Protein AF-A0A8R1IE88-F1 (afdb_monomer_lite)

Organism: Caenorhabditis japonica (NCBI:txid281687)

pLDDT: mean 82.74, std 20.55, range [32.09, 97.75]

InterPro domains:
  IPR036397 Ribonuclease H superfamily [G3DSA:3.30.420.10] (13-69)

Radius of gyration: 15.83 Å; chains: 1; bounding box: 30×22×48 Å

Foldseek 3Di:
DDPPPLVVCVPDDDLCVVLVVDDAPDPVSSVVVSVVVVVVDDVVVVVVVVVCVVVVVVVCVVVVNDDDD

Structure (mmCIF, N/CA/C/O backbone):
data_AF-A0A8R1IE88-F1
#
_entry.id   AF-A0A8R1IE88-F1
#
loop_
_atom_site.group_PDB
_atom_site.id
_atom_site.type_symbol
_atom_site.label_atom_id
_atom_site.label_alt_id
_atom_site.label_comp_id
_atom_site.label_asym_id
_atom_site.label_entity_id
_atom_site.label_seq_id
_atom_site.pdbx_PDB_ins_code
_atom_site.Cartn_x
_atom_site.Cartn_y
_atom_site.Cartn_z
_atom_site.occupancy
_atom_site.B_iso_or_equiv
_atom_site.auth_seq_id
_atom_site.auth_comp_id
_atom_site.auth_asym_id
_atom_site.auth_atom_id
_atom_site.pdbx_PDB_model_num
ATOM 1 N N . MET A 1 1 ? -14.007 -7.054 -27.206 1.00 35.53 1 MET A N 1
ATOM 2 C CA . MET A 1 1 ? -14.366 -6.768 -25.799 1.00 35.53 1 MET A CA 1
ATOM 3 C C . MET A 1 1 ? -13.080 -6.482 -25.037 1.00 35.53 1 MET A C 1
ATOM 5 O O . MET A 1 1 ? -12.507 -7.380 -24.441 1.00 35.53 1 MET A O 1
ATOM 9 N N . VAL A 1 2 ? -12.562 -5.257 -25.148 1.00 39.84 2 VAL A N 1
ATOM 10 C CA . VAL A 1 2 ? -11.367 -4.830 -24.407 1.00 39.84 2 VAL A CA 1
ATOM 11 C C . VAL A 1 2 ? -11.885 -4.188 -23.131 1.00 39.84 2 VAL A C 1
ATOM 13 O O . VAL A 1 2 ? -12.274 -3.024 -23.135 1.00 39.84 2 VAL A O 1
ATOM 16 N N . GLN A 1 3 ? -12.009 -4.974 -22.062 1.00 32.09 3 GLN A N 1
ATOM 17 C CA . GLN A 1 3 ? -12.210 -4.381 -20.747 1.00 32.09 3 GLN A CA 1
ATOM 18 C C . GLN A 1 3 ? -10.950 -3.577 -20.432 1.00 32.09 3 GLN A C 1
ATOM 20 O O . GLN A 1 3 ? -9.850 -4.126 -20.375 1.00 32.09 3 GLN A O 1
ATOM 25 N N . SER A 1 4 ? -11.135 -2.262 -20.338 1.00 38.59 4 SER A N 1
ATOM 26 C CA . SER A 1 4 ? -10.108 -1.288 -19.996 1.00 38.59 4 SER A CA 1
ATOM 27 C C . SER A 1 4 ? -9.326 -1.774 -18.779 1.00 38.59 4 SER A C 1
ATOM 29 O O . SER A 1 4 ? -9.907 -2.085 -17.741 1.00 38.59 4 SER A O 1
ATOM 31 N N . GLN A 1 5 ? -8.003 -1.844 -18.912 1.00 39.03 5 GLN A N 1
ATOM 32 C CA . GLN A 1 5 ? -7.071 -2.261 -17.861 1.00 39.03 5 GLN A CA 1
ATOM 33 C C . GLN A 1 5 ? -7.236 -1.419 -16.577 1.00 39.03 5 GLN A C 1
ATOM 35 O O . GLN A 1 5 ? -6.964 -1.901 -15.482 1.00 39.03 5 GLN A O 1
ATOM 40 N N . SER A 1 6 ? -7.791 -0.209 -16.719 1.00 37.50 6 SER A N 1
ATOM 41 C CA . SER A 1 6 ? -8.182 0.703 -15.640 1.00 37.50 6 SER A CA 1
ATOM 42 C C . SER A 1 6 ? -9.273 0.138 -14.711 1.00 37.50 6 SER A C 1
ATOM 44 O O . SER A 1 6 ? -9.245 0.400 -13.514 1.00 37.50 6 SER A O 1
ATOM 46 N N . ALA A 1 7 ? -10.178 -0.720 -15.200 1.00 33.66 7 ALA A N 1
ATOM 47 C CA . ALA A 1 7 ? -11.274 -1.267 -14.390 1.00 33.66 7 ALA A CA 1
ATOM 48 C C . ALA A 1 7 ? -10.842 -2.378 -13.410 1.00 33.66 7 ALA A C 1
ATOM 50 O O . ALA A 1 7 ? -11.572 -2.680 -12.470 1.00 33.66 7 ALA A O 1
ATOM 51 N N . ARG A 1 8 ? -9.659 -2.986 -13.594 1.00 36.69 8 ARG A N 1
ATOM 52 C CA . ARG A 1 8 ? -9.192 -4.108 -12.753 1.00 36.69 8 ARG A CA 1
ATOM 53 C C . ARG A 1 8 ? -8.588 -3.673 -11.417 1.00 36.69 8 ARG A C 1
ATOM 55 O O . ARG A 1 8 ? -8.668 -4.418 -10.447 1.00 36.69 8 ARG A O 1
ATOM 62 N N . ILE A 1 9 ? -8.045 -2.459 -11.344 1.00 47.38 9 ILE A N 1
ATOM 63 C CA . ILE A 1 9 ? -7.381 -1.936 -10.136 1.00 47.38 9 ILE A CA 1
ATOM 64 C C . ILE A 1 9 ? -8.403 -1.676 -9.014 1.00 47.38 9 ILE A C 1
ATOM 66 O O . ILE A 1 9 ? -8.086 -1.781 -7.834 1.00 47.38 9 ILE A O 1
ATOM 70 N N . HIS A 1 10 ? -9.660 -1.406 -9.374 1.00 48.28 10 HIS A N 1
ATOM 71 C CA . HIS A 1 10 ? -10.731 -1.162 -8.407 1.00 48.28 10 HIS A CA 1
ATOM 72 C C . HIS A 1 10 ? -11.304 -2.440 -7.769 1.00 48.28 10 HIS A C 1
ATOM 74 O O . HIS A 1 10 ? -12.005 -2.328 -6.765 1.00 48.28 10 HIS A O 1
ATOM 80 N N . GLN A 1 11 ? -11.042 -3.634 -8.325 1.00 44.62 11 GLN A N 1
ATOM 81 C CA . GLN A 1 11 ? -11.736 -4.870 -7.929 1.00 44.62 11 GLN A CA 1
ATOM 82 C C . GLN A 1 11 ? -10.833 -6.008 -7.425 1.00 44.62 11 GLN A C 1
ATOM 84 O O . GLN A 1 11 ? -11.321 -6.849 -6.674 1.00 44.62 11 GLN A O 1
ATOM 89 N N . GLU A 1 12 ? -9.537 -6.047 -7.758 1.00 46.47 12 GLU A N 1
ATOM 90 C CA . GLU A 1 12 ? -8.688 -7.208 -7.446 1.00 46.47 12 GLU A CA 1
ATOM 91 C C . GLU A 1 12 ? -7.285 -6.803 -6.949 1.00 46.47 12 GLU A C 1
ATOM 93 O O . GLU A 1 12 ? -6.357 -6.613 -7.728 1.00 46.47 12 GLU A O 1
ATOM 98 N N . GLY A 1 13 ? -7.119 -6.723 -5.623 1.00 57.56 13 GLY A N 1
ATOM 99 C CA . GLY A 1 13 ? -5.811 -6.758 -4.954 1.00 57.56 13 GLY A CA 1
ATOM 100 C C . GLY A 1 13 ? -5.094 -5.410 -4.798 1.00 57.56 13 GLY A C 1
ATOM 101 O O . GLY A 1 13 ? -4.897 -4.664 -5.749 1.00 57.56 13 GLY A O 1
ATOM 102 N N . GLY A 1 14 ? -4.638 -5.104 -3.577 1.00 78.81 14 GLY A N 1
ATOM 103 C CA . GLY A 1 14 ? -3.776 -3.938 -3.334 1.00 78.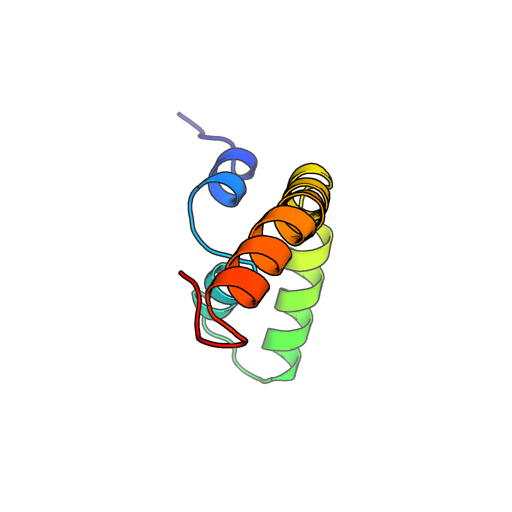81 14 GLY A CA 1
ATOM 104 C C . GLY A 1 14 ? -2.457 -4.016 -4.118 1.00 78.81 14 GLY A C 1
ATOM 105 O O . GLY A 1 14 ? -2.062 -5.093 -4.557 1.00 78.81 14 GLY A O 1
ATOM 106 N N . LEU A 1 15 ? -1.739 -2.893 -4.248 1.00 87.06 15 LEU A N 1
ATOM 107 C CA . LEU A 1 15 ? -0.483 -2.756 -5.016 1.00 87.06 15 LEU A CA 1
ATOM 108 C C . LEU A 1 15 ? 0.479 -3.954 -4.884 1.00 87.06 15 LEU A C 1
ATOM 110 O O . LEU A 1 15 ? 0.985 -4.468 -5.878 1.00 87.06 15 LEU A O 1
ATOM 114 N N . ALA A 1 16 ? 0.699 -4.433 -3.656 1.00 85.19 16 ALA A N 1
ATOM 115 C CA . ALA A 1 16 ? 1.572 -5.575 -3.392 1.00 85.19 16 ALA A CA 1
ATOM 116 C C . ALA A 1 16 ? 1.080 -6.876 -4.054 1.00 85.19 16 ALA A C 1
ATOM 118 O O . ALA A 1 16 ? 1.889 -7.648 -4.553 1.00 85.19 16 ALA A O 1
ATOM 119 N N . CYS A 1 17 ? -0.232 -7.113 -4.098 1.00 86.62 17 CYS A N 1
ATOM 120 C CA . CYS A 1 17 ? -0.818 -8.274 -4.765 1.00 86.62 17 CYS A CA 1
ATOM 121 C C . CYS A 1 17 ? -0.553 -8.229 -6.276 1.00 86.62 17 CYS A C 1
ATOM 123 O O . CYS A 1 17 ? -0.082 -9.212 -6.843 1.00 86.62 17 CYS A O 1
ATOM 125 N N . ILE A 1 18 ? -0.757 -7.066 -6.903 1.00 87.19 18 ILE A N 1
ATOM 126 C CA . ILE A 1 18 ? -0.532 -6.863 -8.342 1.00 87.19 18 ILE A CA 1
ATOM 127 C C . ILE A 1 18 ? 0.942 -7.075 -8.702 1.00 87.19 18 ILE A C 1
ATOM 129 O O . ILE A 1 18 ? 1.262 -7.748 -9.685 1.00 87.19 18 ILE A O 1
ATOM 133 N N . VAL A 1 19 ? 1.847 -6.511 -7.903 1.00 92.06 19 VAL A N 1
ATOM 134 C CA . VAL A 1 19 ? 3.288 -6.581 -8.155 1.00 92.06 19 VAL A CA 1
ATOM 135 C C . VAL A 1 19 ? 3.819 -7.994 -7.908 1.00 92.06 19 VAL A C 1
ATOM 137 O O . VAL A 1 19 ? 4.547 -8.518 -8.748 1.00 92.06 19 VAL A O 1
ATOM 140 N N . CYS A 1 20 ? 3.426 -8.648 -6.811 1.00 88.88 20 CYS A N 1
ATOM 141 C CA . CYS A 1 20 ? 3.893 -9.996 -6.466 1.00 88.88 20 CYS A CA 1
ATOM 142 C C . CYS A 1 20 ? 3.256 -11.113 -7.309 1.00 88.88 20 CYS A C 1
ATOM 144 O O . CYS A 1 20 ? 3.772 -12.227 -7.314 1.00 88.88 20 CYS A O 1
ATOM 146 N N . ALA A 1 21 ? 2.172 -10.839 -8.043 1.00 90.94 21 ALA A N 1
ATOM 147 C CA . ALA A 1 21 ? 1.608 -11.779 -9.014 1.00 90.94 21 ALA A CA 1
ATOM 148 C C . ALA A 1 21 ? 2.511 -11.986 -10.248 1.00 90.94 21 ALA A C 1
ATOM 150 O O . ALA A 1 21 ? 2.303 -12.926 -11.016 1.00 90.94 21 ALA A O 1
ATOM 151 N N . ARG A 1 22 ? 3.512 -11.117 -10.454 1.00 88.94 22 ARG A N 1
ATOM 152 C CA . ARG A 1 22 ? 4.496 -11.221 -11.538 1.00 88.94 22 ARG A CA 1
ATOM 153 C C . ARG A 1 22 ? 5.814 -11.789 -10.989 1.00 88.94 22 ARG A C 1
ATOM 155 O O . ARG A 1 22 ? 6.224 -11.398 -9.898 1.00 88.94 22 ARG A O 1
ATOM 162 N N . PRO A 1 23 ? 6.499 -12.689 -11.715 1.00 92.25 23 PRO A N 1
ATOM 163 C CA . PRO A 1 23 ? 7.829 -13.138 -11.323 1.00 92.25 23 PRO A CA 1
ATOM 164 C C . PRO A 1 23 ? 8.854 -12.011 -11.507 1.00 92.25 23 PRO A C 1
ATOM 166 O O . PRO A 1 23 ? 8.847 -11.316 -12.523 1.00 92.25 23 PRO A O 1
ATOM 169 N N . HIS A 1 24 ? 9.765 -11.871 -10.545 1.00 96.00 24 HIS A N 1
ATOM 170 C CA . HIS A 1 24 ? 10.842 -10.876 -10.552 1.00 96.00 24 HIS A CA 1
ATOM 171 C C . HIS A 1 24 ? 12.191 -11.583 -10.503 1.00 96.00 24 HIS A C 1
ATOM 173 O O . HIS A 1 24 ? 12.399 -12.462 -9.669 1.00 96.00 24 HIS A O 1
ATOM 179 N N . SER A 1 25 ? 13.119 -11.206 -11.381 1.00 96.00 25 SER A N 1
ATOM 180 C CA . SER A 1 25 ? 14.453 -11.822 -11.455 1.00 96.00 25 SER A CA 1
ATOM 181 C C . SER A 1 25 ? 15.404 -11.336 -10.358 1.00 96.00 25 SER A C 1
ATOM 183 O O . SER A 1 25 ? 16.431 -11.957 -10.103 1.00 96.00 25 SER A O 1
ATOM 185 N N . SER A 1 26 ? 15.094 -10.200 -9.735 1.00 97.38 26 SER A N 1
ATOM 186 C CA . SER A 1 26 ? 15.869 -9.603 -8.648 1.00 97.38 26 SER A CA 1
ATOM 187 C C . SER A 1 26 ? 15.016 -8.665 -7.794 1.00 97.38 26 SER A C 1
ATOM 189 O O . SER A 1 26 ? 13.956 -8.192 -8.215 1.00 97.38 26 SER A O 1
ATOM 191 N N . VAL A 1 27 ? 15.521 -8.320 -6.610 1.00 95.94 27 VAL A N 1
ATOM 192 C CA . VAL A 1 27 ? 14.907 -7.301 -5.744 1.00 95.94 27 VAL A CA 1
ATOM 193 C C . VAL A 1 27 ? 14.822 -5.942 -6.448 1.00 95.94 27 VAL A C 1
ATOM 195 O O . VAL A 1 27 ? 13.843 -5.223 -6.270 1.00 95.94 27 VAL A O 1
ATOM 198 N N . ASP A 1 28 ? 15.800 -5.593 -7.283 1.00 97.44 28 ASP A N 1
ATOM 199 C CA . ASP A 1 28 ? 15.776 -4.324 -8.016 1.00 97.44 28 ASP A CA 1
ATOM 200 C C . ASP A 1 28 ? 14.703 -4.313 -9.108 1.00 97.44 28 ASP A C 1
ATOM 202 O O . ASP A 1 28 ? 14.016 -3.306 -9.274 1.00 97.44 28 ASP A O 1
ATOM 206 N N . SER A 1 29 ? 14.483 -5.445 -9.794 1.00 96.25 29 SER A N 1
ATOM 207 C CA . SER A 1 29 ? 13.363 -5.572 -10.737 1.00 96.25 29 SER A CA 1
ATOM 208 C C . SER A 1 29 ? 12.008 -5.453 -10.032 1.00 96.25 29 SER A C 1
ATOM 210 O O . SER A 1 29 ? 11.137 -4.730 -10.511 1.00 96.25 29 SER A O 1
ATOM 212 N N . LEU A 1 30 ? 11.881 -6.037 -8.834 1.00 95.69 30 LEU A N 1
ATOM 213 C CA . LEU A 1 30 ? 10.691 -5.909 -7.995 1.00 95.69 30 LEU A CA 1
ATOM 214 C C . LEU A 1 30 ? 10.433 -4.452 -7.593 1.00 95.69 30 LEU A C 1
ATOM 216 O O . LEU A 1 30 ? 9.319 -3.958 -7.755 1.00 95.69 30 LEU A O 1
ATOM 220 N N . LYS A 1 31 ? 11.456 -3.747 -7.093 1.00 95.50 31 LYS A N 1
ATOM 221 C CA . LYS A 1 31 ? 11.349 -2.326 -6.721 1.00 95.50 31 LYS A CA 1
ATOM 222 C C . LYS A 1 31 ? 10.943 -1.469 -7.914 1.00 95.50 31 LYS A C 1
ATOM 224 O O . LYS A 1 31 ? 10.073 -0.617 -7.776 1.00 95.50 31 LYS A O 1
ATOM 229 N N . LYS A 1 32 ? 11.548 -1.707 -9.081 1.00 95.88 32 LYS A N 1
ATOM 230 C CA . LYS A 1 32 ? 11.209 -0.988 -10.311 1.00 95.88 32 LYS A CA 1
ATOM 231 C C . LYS A 1 32 ? 9.732 -1.168 -10.663 1.00 95.88 32 LYS A C 1
ATOM 233 O O . LYS A 1 32 ? 9.035 -0.177 -10.845 1.00 95.88 32 LYS A O 1
ATOM 238 N N . THR A 1 33 ? 9.239 -2.406 -10.690 1.00 95.25 33 THR A N 1
ATOM 239 C CA . THR A 1 33 ? 7.821 -2.670 -10.972 1.00 95.25 33 THR A CA 1
ATOM 240 C C . THR A 1 33 ? 6.898 -2.087 -9.901 1.00 95.25 33 THR A C 1
ATOM 242 O O . THR A 1 33 ? 5.815 -1.621 -10.234 1.00 95.25 33 THR A O 1
ATOM 245 N N . LEU A 1 34 ? 7.316 -2.057 -8.632 1.00 94.88 34 LEU A N 1
ATOM 246 C CA . LEU A 1 34 ? 6.547 -1.412 -7.567 1.00 94.88 34 LEU A CA 1
ATOM 247 C C . LEU A 1 34 ? 6.334 0.081 -7.845 1.00 94.88 34 LEU A C 1
ATOM 249 O O . LEU A 1 34 ? 5.206 0.549 -7.734 1.00 94.88 34 LEU A O 1
ATOM 253 N N . PHE A 1 35 ? 7.388 0.809 -8.227 1.00 95.19 35 PHE A N 1
ATOM 254 C CA . PHE A 1 35 ? 7.277 2.228 -8.577 1.00 95.19 35 PHE A CA 1
ATOM 255 C C . PHE A 1 35 ? 6.416 2.443 -9.826 1.00 95.19 35 PHE A C 1
ATOM 257 O O . PHE A 1 35 ? 5.530 3.287 -9.819 1.00 95.19 35 PHE A O 1
ATOM 264 N N . GLU A 1 36 ? 6.598 1.624 -10.864 1.00 94.56 36 GLU A N 1
ATOM 265 C CA . GLU A 1 36 ? 5.791 1.723 -12.086 1.00 94.56 36 GLU A CA 1
ATOM 266 C C . GLU A 1 36 ? 4.296 1.482 -11.839 1.00 94.56 36 GLU A C 1
ATOM 268 O O . GLU A 1 36 ? 3.462 2.107 -12.485 1.00 94.56 36 GLU A O 1
ATOM 273 N N . GLU A 1 37 ? 3.931 0.547 -10.958 1.00 92.69 37 GLU A N 1
ATOM 274 C CA . GLU A 1 37 ? 2.526 0.305 -10.612 1.00 92.69 37 GLU A CA 1
ATOM 275 C C . GLU A 1 37 ? 1.995 1.339 -9.608 1.00 92.69 37 GLU A C 1
ATOM 277 O O . GLU A 1 37 ? 0.813 1.665 -9.665 1.00 92.69 37 GLU A O 1
ATOM 282 N N . TRP A 1 38 ? 2.850 1.901 -8.744 1.00 93.06 38 TRP A N 1
ATOM 283 C CA . TRP A 1 38 ? 2.502 3.033 -7.879 1.00 93.06 38 TRP A CA 1
ATOM 284 C C . TRP A 1 38 ? 2.084 4.255 -8.701 1.00 93.06 38 TRP A C 1
ATOM 286 O O . TRP A 1 38 ? 1.026 4.820 -8.443 1.00 93.06 38 TRP A O 1
ATOM 296 N N . ASP A 1 39 ? 2.847 4.601 -9.740 1.00 93.38 39 ASP A N 1
ATOM 297 C CA . ASP A 1 39 ? 2.555 5.745 -10.617 1.00 93.38 39 ASP A CA 1
ATOM 298 C C . ASP A 1 39 ? 1.263 5.568 -11.438 1.00 93.38 39 ASP A C 1
ATOM 300 O O . ASP A 1 39 ? 0.725 6.532 -11.980 1.00 93.38 39 ASP A O 1
ATOM 304 N N . LYS A 1 40 ? 0.752 4.335 -11.545 1.00 91.12 40 LYS A N 1
ATOM 305 C CA . LYS A 1 40 ? -0.516 4.014 -12.223 1.00 91.12 40 LYS A CA 1
ATOM 306 C C . LYS A 1 40 ? -1.714 4.005 -11.276 1.00 91.12 40 LYS A C 1
ATOM 308 O O . LYS A 1 40 ? -2.837 3.806 -11.747 1.00 91.12 40 LYS A O 1
ATOM 313 N N . LEU A 1 41 ? -1.503 4.138 -9.964 1.00 87.69 41 LEU A N 1
ATOM 314 C CA . LEU A 1 41 ? -2.604 4.131 -9.008 1.00 87.69 41 LEU A CA 1
ATOM 315 C C . LEU A 1 41 ? -3.481 5.372 -9.218 1.00 87.69 41 LEU A C 1
ATOM 317 O O . LEU A 1 41 ? -2.956 6.481 -9.265 1.00 87.69 41 LEU A O 1
ATOM 321 N N . PRO A 1 42 ? -4.811 5.206 -9.318 1.00 89.31 42 PRO A N 1
ATOM 322 C CA . PRO A 1 42 ? -5.710 6.344 -9.416 1.00 89.31 42 PRO A CA 1
ATOM 323 C C . PRO A 1 42 ? -5.766 7.098 -8.082 1.00 89.31 42 PRO A C 1
ATOM 325 O O . PRO A 1 42 ? -5.798 6.481 -7.010 1.00 89.31 42 PRO A O 1
ATOM 328 N N . ASP A 1 43 ? -5.847 8.426 -8.143 1.00 89.81 43 ASP A N 1
ATOM 329 C CA . ASP A 1 43 ? -5.969 9.282 -6.957 1.00 89.81 43 ASP A CA 1
ATOM 330 C C . ASP A 1 43 ? -7.192 8.899 -6.113 1.00 89.81 43 ASP A C 1
ATOM 332 O O . ASP A 1 43 ? -7.139 8.925 -4.882 1.00 89.81 43 ASP A O 1
ATOM 336 N N . GLU A 1 44 ? -8.276 8.443 -6.748 1.00 89.25 44 GLU A N 1
ATOM 337 C CA . GLU A 1 44 ? -9.481 7.968 -6.069 1.00 89.25 44 GLU A CA 1
ATOM 338 C C . GLU A 1 44 ? -9.202 6.770 -5.152 1.00 89.25 44 GLU A C 1
ATOM 340 O O . GLU A 1 44 ? -9.813 6.658 -4.088 1.00 89.25 44 GLU A O 1
ATOM 345 N N . TYR A 1 45 ? -8.271 5.883 -5.519 1.00 85.69 45 TYR A N 1
ATOM 346 C CA . TYR A 1 45 ? -7.875 4.757 -4.669 1.00 85.69 45 TYR A CA 1
ATOM 347 C C . TYR A 1 45 ? -7.132 5.240 -3.417 1.00 85.69 45 TYR A C 1
ATOM 349 O O . TYR A 1 45 ? -7.403 4.773 -2.303 1.00 85.69 45 TYR A O 1
ATOM 357 N N . LEU A 1 46 ? -6.218 6.203 -3.579 1.00 86.19 46 LEU A N 1
ATOM 358 C CA . LEU A 1 46 ? -5.491 6.806 -2.461 1.00 86.19 46 LEU A CA 1
ATOM 359 C C . LEU A 1 46 ? -6.455 7.555 -1.537 1.00 86.19 46 LEU A C 1
ATOM 361 O O . LEU A 1 46 ? -6.432 7.349 -0.322 1.00 86.19 46 LEU A O 1
ATOM 365 N N . HIS A 1 47 ? -7.360 8.346 -2.114 1.00 91.12 47 HIS A N 1
ATOM 366 C CA . HIS A 1 47 ? -8.372 9.080 -1.370 1.00 91.12 47 HIS A CA 1
ATOM 367 C C . HIS A 1 47 ? -9.298 8.131 -0.600 1.00 91.12 47 HIS A C 1
ATOM 369 O O . HIS A 1 47 ? -9.444 8.274 0.609 1.00 91.12 47 HIS A O 1
ATOM 375 N N . ALA A 1 48 ? -9.832 7.088 -1.244 1.00 89.06 48 ALA A N 1
ATOM 376 C CA . ALA A 1 48 ? -10.670 6.088 -0.580 1.00 89.06 48 ALA A CA 1
ATOM 377 C C . ALA A 1 48 ? -9.945 5.380 0.580 1.00 89.06 48 ALA A C 1
ATOM 379 O O . ALA A 1 48 ? -10.553 5.088 1.615 1.00 89.06 48 ALA A O 1
ATOM 380 N N . THR A 1 49 ? -8.639 5.131 0.440 1.00 86.69 49 THR A N 1
ATOM 381 C CA . THR A 1 49 ? -7.814 4.540 1.505 1.00 86.69 49 THR A CA 1
ATOM 382 C C . THR A 1 49 ? -7.681 5.483 2.705 1.00 86.69 49 THR A C 1
ATOM 384 O O . THR A 1 49 ? -7.810 5.039 3.850 1.00 86.69 49 THR A O 1
ATOM 387 N N . VAL A 1 50 ? -7.463 6.779 2.458 1.00 91.81 50 VAL A N 1
ATOM 388 C CA . VAL A 1 50 ? -7.378 7.814 3.501 1.00 91.81 50 VAL A CA 1
ATOM 389 C C . VAL A 1 50 ? -8.734 8.021 4.179 1.00 91.81 50 VAL A C 1
ATOM 391 O O . VAL A 1 50 ? -8.818 7.972 5.405 1.00 91.81 50 VAL A O 1
ATOM 394 N N . GLU A 1 51 ? -9.813 8.141 3.407 1.00 93.88 51 GLU A N 1
ATOM 395 C CA . GLU A 1 51 ? -11.182 8.317 3.915 1.00 93.88 51 GLU A CA 1
A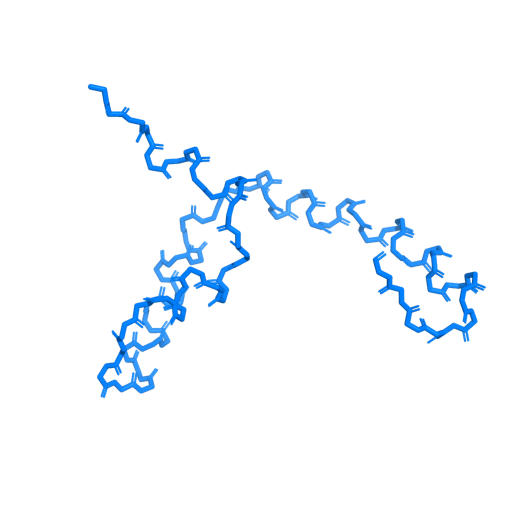TOM 396 C C . GLU A 1 51 ? -11.679 7.109 4.726 1.00 93.88 51 GLU A C 1
ATOM 398 O O . GLU A 1 51 ? -12.510 7.232 5.631 1.00 93.88 51 GLU A O 1
ATOM 403 N N . ALA A 1 52 ? -11.142 5.911 4.474 1.00 90.94 52 ALA A N 1
ATOM 404 C CA . ALA A 1 52 ? -11.430 4.739 5.293 1.00 90.94 52 ALA A CA 1
ATOM 405 C C . ALA A 1 52 ? -10.775 4.791 6.689 1.00 90.94 52 ALA A C 1
ATOM 407 O O . ALA A 1 52 ? -11.226 4.081 7.597 1.00 90.94 52 ALA A O 1
ATOM 408 N N . TYR A 1 53 ? -9.733 5.607 6.893 1.00 91.75 53 TYR A N 1
ATOM 409 C CA . TYR A 1 53 ? -8.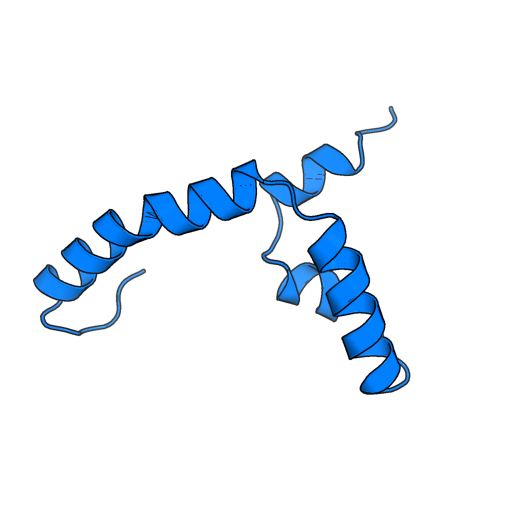953 5.620 8.133 1.00 91.75 53 TYR A CA 1
ATOM 410 C C . TYR A 1 53 ? -9.769 6.016 9.375 1.00 91.75 53 TYR 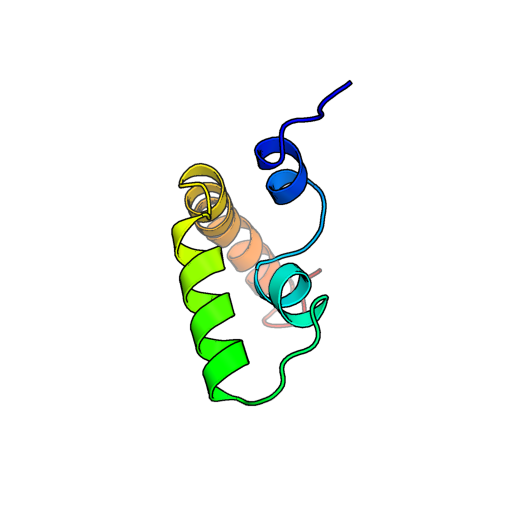A C 1
ATOM 412 O O . TYR A 1 53 ? -9.731 5.258 10.347 1.00 91.75 53 TYR A O 1
ATOM 420 N N . PRO A 1 54 ? -10.578 7.099 9.384 1.00 96.19 54 PRO A N 1
ATOM 421 C CA . PRO A 1 54 ? -11.396 7.443 10.549 1.00 96.19 54 PRO A CA 1
ATOM 422 C C . PRO A 1 54 ? -12.344 6.320 10.981 1.00 96.19 54 PRO A C 1
ATOM 424 O O . PRO A 1 54 ? -12.558 6.117 12.176 1.00 96.19 54 PRO A O 1
ATOM 427 N N . ARG A 1 55 ? -12.910 5.569 10.025 1.00 95.19 55 ARG A N 1
ATOM 428 C CA . ARG A 1 55 ? -13.750 4.400 10.323 1.00 95.19 55 ARG A CA 1
ATOM 429 C C . ARG A 1 55 ? -12.934 3.310 11.013 1.00 95.19 55 ARG A C 1
ATOM 431 O O . ARG A 1 55 ? -13.290 2.914 12.118 1.00 95.19 55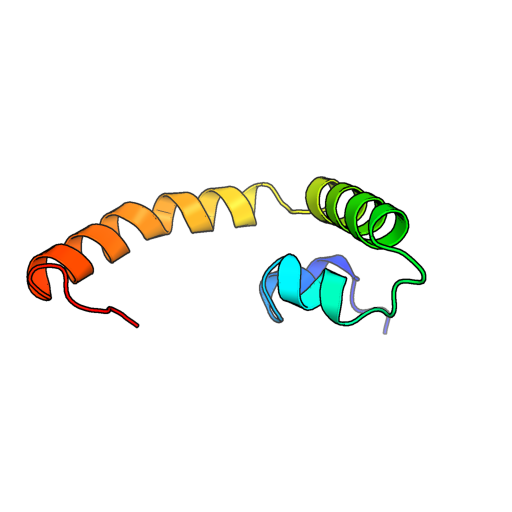 ARG A O 1
ATOM 438 N N . ARG A 1 56 ? -11.811 2.905 10.408 1.00 94.88 56 ARG A N 1
ATOM 439 C CA . ARG A 1 56 ? -10.908 1.884 10.964 1.00 94.88 56 ARG A CA 1
ATOM 440 C C . ARG A 1 56 ? -10.418 2.265 12.360 1.00 94.88 56 ARG A C 1
ATOM 442 O O . ARG A 1 56 ? -10.429 1.430 13.254 1.00 94.88 56 ARG A O 1
ATOM 449 N N . LEU A 1 57 ? -10.059 3.529 12.581 1.00 95.69 57 LEU A N 1
ATOM 450 C CA . LEU A 1 57 ? -9.621 4.013 13.890 1.00 95.69 57 LEU A CA 1
ATOM 451 C C . LEU A 1 57 ? -10.713 3.848 14.955 1.00 95.69 57 LEU A C 1
ATOM 453 O O . LEU A 1 57 ? -10.436 3.349 16.044 1.00 95.69 57 LEU A O 1
ATOM 457 N N . ARG A 1 58 ? -11.963 4.208 14.637 1.00 97.44 58 ARG A N 1
ATOM 458 C CA . ARG A 1 58 ? -13.093 3.994 15.555 1.00 97.44 58 ARG A CA 1
ATOM 459 C C . ARG A 1 58 ? -13.286 2.518 15.884 1.00 97.44 58 ARG A C 1
ATOM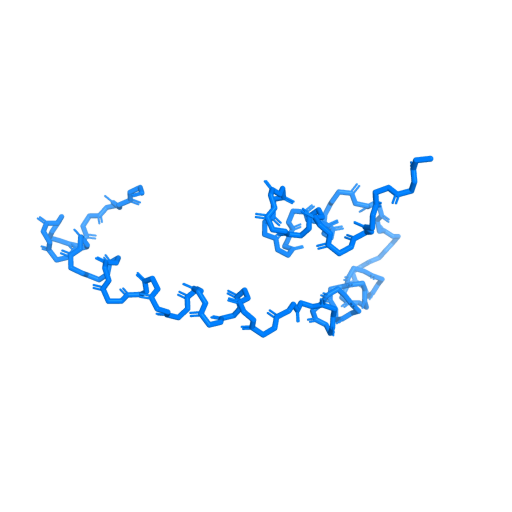 461 O O . ARG A 1 58 ? -13.603 2.194 17.025 1.00 97.44 58 ARG A O 1
ATOM 468 N N . ASP A 1 59 ? -13.086 1.633 14.919 1.00 96.88 59 ASP A N 1
ATOM 469 C CA . ASP A 1 59 ? -13.229 0.198 15.147 1.00 96.88 59 ASP A CA 1
ATOM 470 C C . ASP A 1 59 ? -12.078 -0.359 15.999 1.00 96.88 59 ASP A C 1
ATOM 472 O O . ASP A 1 59 ? -12.336 -1.131 16.921 1.00 96.88 59 ASP A O 1
ATOM 476 N N . VAL A 1 60 ? -10.840 0.125 15.821 1.00 97.00 60 VAL A N 1
ATOM 477 C CA . VAL A 1 60 ? -9.711 -0.193 16.721 1.00 97.00 60 VAL A CA 1
ATOM 478 C C . VAL A 1 60 ? -9.999 0.275 18.149 1.00 97.00 60 VAL A C 1
ATOM 480 O O . VAL A 1 60 ? -9.740 -0.455 19.107 1.00 97.00 60 VAL A O 1
ATOM 483 N N . MET A 1 61 ? -10.568 1.474 18.314 1.00 97.75 61 MET A N 1
ATOM 484 C CA . MET A 1 61 ? -10.950 1.990 19.632 1.00 97.75 61 MET A CA 1
ATOM 485 C C . MET A 1 61 ? -12.004 1.099 20.301 1.00 97.75 61 MET A C 1
ATOM 487 O O . MET A 1 61 ? -11.859 0.761 21.475 1.00 97.75 61 MET A O 1
ATOM 491 N N . LYS A 1 62 ? -13.032 0.661 19.559 1.00 97.00 62 LYS A N 1
ATOM 492 C CA . LYS A 1 62 ? -14.040 -0.293 20.061 1.00 97.00 62 LYS A CA 1
ATOM 493 C C . LYS A 1 62 ? -13.415 -1.639 20.430 1.00 97.00 62 LYS A C 1
ATOM 495 O O . LYS A 1 62 ? -13.780 -2.218 21.449 1.00 97.00 62 LYS A O 1
ATOM 500 N N . ALA A 1 63 ? -12.443 -2.098 19.644 1.00 97.31 63 ALA A N 1
ATOM 501 C CA . ALA A 1 63 ? -11.672 -3.306 19.913 1.00 97.31 63 ALA A CA 1
ATOM 502 C C . ALA A 1 63 ? -10.633 -3.131 21.039 1.00 97.31 63 ALA A C 1
ATOM 504 O O . ALA A 1 63 ? -9.891 -4.067 21.325 1.00 97.31 63 ALA A O 1
ATOM 505 N N . LYS A 1 64 ? -10.553 -1.953 21.680 1.00 96.56 64 LYS A N 1
ATOM 506 C CA . LYS A 1 64 ? -9.558 -1.611 22.713 1.00 96.56 64 LYS A CA 1
ATOM 507 C C . LYS A 1 64 ? -8.117 -1.876 22.256 1.00 96.56 64 LYS A C 1
ATOM 509 O O . LYS A 1 64 ? -7.301 -2.387 23.016 1.00 96.56 64 LYS A O 1
ATOM 514 N N . GLY A 1 65 ? -7.820 -1.554 20.997 1.00 94.00 65 GLY A N 1
ATOM 515 C CA . GLY A 1 65 ? -6.520 -1.823 20.377 1.00 94.00 65 GLY A CA 1
ATOM 516 C C . GLY A 1 65 ? -6.370 -3.233 19.794 1.00 94.00 65 GLY A C 1
ATOM 517 O O . GLY A 1 65 ? -5.311 -3.553 19.262 1.00 94.00 65 GLY A O 1
ATOM 518 N N . GLY A 1 66 ? -7.404 -4.074 19.878 1.00 93.69 66 GLY A N 1
ATOM 519 C CA . GLY A 1 66 ? -7.438 -5.389 19.246 1.00 93.69 66 GLY A CA 1
ATOM 520 C C . GLY A 1 66 ? -7.507 -5.329 17.717 1.00 93.69 66 GLY A C 1
ATOM 521 O O . GLY A 1 66 ? -7.729 -4.278 17.111 1.00 93.69 66 GLY A O 1
ATOM 522 N N . ARG A 1 67 ? -7.319 -6.494 17.090 1.00 92.88 67 ARG A N 1
ATOM 523 C CA . ARG A 1 67 ? -7.407 -6.663 15.635 1.00 92.88 67 ARG A CA 1
ATOM 524 C C . ARG A 1 67 ? -8.817 -6.333 15.132 1.00 92.88 67 ARG A C 1
ATOM 526 O O . ARG A 1 67 ? -9.803 -6.738 15.741 1.00 92.88 67 ARG A O 1
ATOM 533 N N . ILE A 1 68 ? -8.875 -5.632 14.003 1.00 92.25 68 ILE A N 1
ATOM 534 C CA . ILE A 1 68 ? -10.096 -5.329 13.252 1.00 92.25 68 ILE A CA 1
ATOM 535 C C . ILE A 1 68 ? -10.001 -5.956 11.859 1.00 92.25 68 ILE A C 1
ATOM 537 O O . ILE A 1 68 ? -8.896 -6.043 11.317 1.00 92.25 68 ILE A O 1
ATOM 541 N N . GLU A 1 69 ? -11.136 -6.391 11.314 1.00 79.75 69 GLU A N 1
ATOM 542 C CA . GLU A 1 69 ? -11.279 -6.886 9.934 1.00 79.75 69 GLU A CA 1
ATOM 543 C C . GLU A 1 69 ? -11.921 -5.814 9.043 1.00 79.75 69 GLU A C 1
ATOM 545 O O . GLU A 1 69 ? -12.799 -5.074 9.550 1.00 79.75 69 GLU A O 1
#

Secondary structure (DSSP, 8-state):
----GGGTTTTS--HHHHHHTS--SSHHHHHHHHHHHHTTS-HHHHHHHHHTHHHHHHHHHHTTT----

Sequence (69 aa):
MVQSQSARIHQEGGLACIVCARPHSSVDSLKKTLFEEWDKLPDEYLHATVEAYPRRLRDVMKAKGGRIE